Protein AF-A0A4R7CB76-F1 (afdb_monomer_lite)

Sequence (66 aa):
MDQSIRKALVERLTVDLETAGAAFGLGRSAAYRSKKDLGAVRIGGRWAVPTAPLRRKLGLVETEAA

Structure (mmCIF, N/CA/C/O backbone):
data_AF-A0A4R7CB76-F1
#
_entry.id   AF-A0A4R7CB76-F1
#
loop_
_atom_site.group_PDB
_atom_site.id
_atom_site.type_symbol
_atom_site.label_atom_id
_atom_site.label_alt_id
_atom_site.label_comp_id
_atom_site.label_asym_id
_atom_site.label_entity_id
_atom_site.label_seq_id
_atom_site.pdbx_PDB_ins_code
_atom_site.Cartn_x
_atom_site.Cartn_y
_atom_site.Cartn_z
_atom_site.occupancy
_atom_site.B_iso_or_equiv
_atom_site.auth_seq_id
_atom_site.auth_comp_id
_atom_site.auth_asym_id
_atom_site.auth_atom_id
_atom_site.pdbx_PDB_model_num
ATOM 1 N N . MET A 1 1 ? -3.490 6.730 10.209 1.00 63.16 1 MET A N 1
ATOM 2 C CA . MET A 1 1 ? -3.067 6.665 8.793 1.00 63.16 1 MET A CA 1
ATOM 3 C C . MET A 1 1 ? -3.129 8.067 8.223 1.00 63.16 1 MET A C 1
ATOM 5 O O . MET A 1 1 ? -4.149 8.719 8.412 1.00 63.16 1 MET A O 1
ATOM 9 N N . ASP A 1 2 ? -2.052 8.534 7.595 1.00 79.69 2 ASP A N 1
ATOM 10 C CA . ASP A 1 2 ? -2.002 9.852 6.949 1.00 79.69 2 ASP A CA 1
ATOM 11 C C . ASP A 1 2 ? -3.100 9.968 5.872 1.00 79.69 2 ASP A C 1
ATOM 13 O O . ASP A 1 2 ? -3.311 9.024 5.098 1.00 79.69 2 ASP A O 1
ATOM 17 N N . GLN A 1 3 ? -3.820 11.095 5.817 1.00 77.12 3 GLN A N 1
ATOM 18 C CA . GLN A 1 3 ? -4.878 11.304 4.816 1.00 77.12 3 GLN A CA 1
ATOM 19 C C . GLN A 1 3 ? -4.333 11.249 3.382 1.00 77.12 3 GLN A C 1
ATOM 21 O O . GLN A 1 3 ? -5.024 10.778 2.478 1.00 77.12 3 GLN A O 1
ATOM 26 N N . SER A 1 4 ? -3.078 11.645 3.179 1.00 78.50 4 SER A N 1
ATOM 27 C CA . SER A 1 4 ? -2.409 11.629 1.876 1.00 78.50 4 SER A CA 1
ATOM 28 C C . SER A 1 4 ? -2.225 10.201 1.359 1.00 78.50 4 SER A C 1
ATOM 30 O O . SER A 1 4 ? -2.455 9.921 0.182 1.00 78.50 4 SER A O 1
ATOM 32 N N . ILE A 1 5 ? -1.879 9.270 2.255 1.00 79.69 5 ILE A N 1
ATOM 33 C CA . ILE A 1 5 ? -1.740 7.843 1.931 1.00 79.69 5 ILE A CA 1
ATOM 34 C C . ILE A 1 5 ? -3.110 7.258 1.592 1.00 79.69 5 ILE A C 1
ATOM 36 O O . ILE A 1 5 ? -3.246 6.549 0.596 1.00 79.69 5 ILE A O 1
ATOM 40 N N . ARG A 1 6 ? -4.150 7.604 2.366 1.00 79.06 6 ARG A N 1
ATOM 41 C CA . ARG A 1 6 ? -5.522 7.162 2.079 1.00 79.06 6 ARG A CA 1
ATOM 42 C C . ARG A 1 6 ? -5.974 7.606 0.688 1.00 79.06 6 ARG A C 1
ATOM 44 O O . ARG A 1 6 ? -6.463 6.780 -0.075 1.00 79.06 6 ARG A O 1
ATOM 51 N N . LYS A 1 7 ? -5.756 8.878 0.343 1.00 82.56 7 LYS A N 1
ATOM 52 C CA . LYS A 1 7 ? -6.092 9.439 -0.971 1.00 82.56 7 LYS A CA 1
ATOM 53 C C . LYS A 1 7 ? -5.360 8.711 -2.104 1.00 82.56 7 LYS A C 1
ATOM 55 O O . LYS A 1 7 ? -5.992 8.277 -3.063 1.00 82.56 7 LYS A O 1
ATOM 60 N N . ALA A 1 8 ? -4.054 8.474 -1.952 1.00 80.81 8 ALA A N 1
ATOM 61 C CA . ALA A 1 8 ? -3.256 7.758 -2.948 1.00 80.81 8 ALA A CA 1
ATOM 62 C C . ALA A 1 8 ? -3.741 6.318 -3.196 1.00 80.81 8 ALA A C 1
ATOM 64 O O . ALA A 1 8 ? -3.698 5.846 -4.330 1.00 80.81 8 ALA A O 1
ATOM 65 N N . LEU A 1 9 ? -4.221 5.626 -2.158 1.00 78.44 9 LEU A N 1
ATOM 66 C CA . LEU A 1 9 ? -4.759 4.267 -2.280 1.00 78.44 9 LEU A CA 1
ATOM 67 C C . LEU A 1 9 ? -6.099 4.207 -3.024 1.00 78.44 9 LEU A C 1
ATOM 69 O O . LEU A 1 9 ? -6.409 3.174 -3.620 1.00 78.44 9 LEU A O 1
ATOM 73 N N . VAL A 1 10 ? -6.887 5.282 -2.973 1.00 81.00 10 VAL A N 1
ATOM 74 C CA . VAL A 1 10 ? -8.196 5.376 -3.634 1.00 81.00 10 VAL A CA 1
ATOM 75 C C . VAL A 1 10 ? -8.043 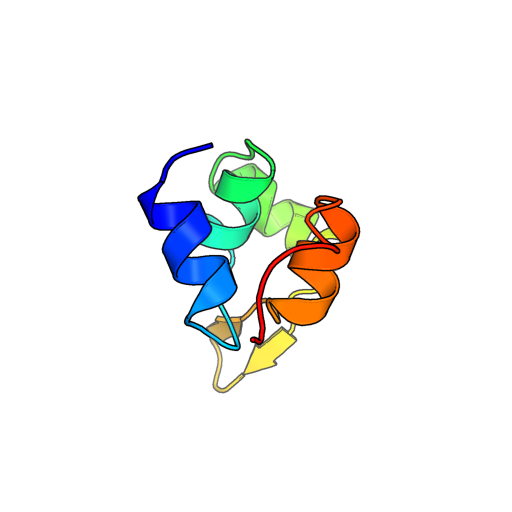5.824 -5.088 1.00 81.00 10 VAL A C 1
ATOM 77 O O . VAL A 1 10 ? -8.595 5.179 -5.974 1.00 81.00 10 VAL A O 1
ATOM 80 N N . GLU A 1 11 ? -7.253 6.871 -5.343 1.00 84.31 11 GLU A N 1
ATOM 81 C CA . GLU A 1 11 ? -7.131 7.496 -6.671 1.00 84.31 11 GLU A CA 1
ATOM 82 C C . GLU A 1 11 ? -6.204 6.741 -7.632 1.00 84.31 11 GLU A C 1
ATOM 84 O O . GLU A 1 11 ? -6.358 6.837 -8.849 1.00 84.31 11 GLU A O 1
ATOM 89 N N . ARG A 1 12 ? -5.213 5.998 -7.118 1.00 85.75 12 ARG A N 1
ATOM 90 C CA . ARG A 1 12 ? -4.220 5.306 -7.955 1.00 85.75 12 ARG A CA 1
ATOM 91 C C . ARG A 1 12 ? -4.496 3.810 -8.021 1.00 85.75 12 ARG A C 1
ATOM 93 O O . ARG A 1 12 ? -4.813 3.167 -7.023 1.00 85.75 12 ARG A O 1
ATOM 100 N N . LEU A 1 13 ? -4.283 3.220 -9.197 1.00 87.62 13 LEU A N 1
ATOM 101 C CA . LEU A 1 13 ? -4.354 1.764 -9.396 1.00 87.62 13 LEU A CA 1
ATOM 102 C C . LEU A 1 13 ? -3.156 1.031 -8.777 1.00 87.62 13 LEU A C 1
ATOM 104 O O . LEU A 1 13 ? -3.271 -0.113 -8.335 1.00 87.62 13 LEU A O 1
ATOM 108 N N . THR A 1 14 ? -2.008 1.703 -8.716 1.00 90.44 14 THR A N 1
ATOM 109 C CA . THR A 1 14 ? -0.769 1.182 -8.138 1.00 90.44 14 THR A CA 1
ATOM 110 C C . THR A 1 14 ? -0.077 2.247 -7.305 1.00 90.44 14 THR A C 1
ATOM 112 O O . THR A 1 14 ? -0.038 3.414 -7.698 1.00 90.44 14 THR A O 1
ATOM 115 N N . VAL A 1 15 ? 0.532 1.834 -6.200 1.00 92.38 15 VAL A N 1
ATOM 116 C CA . VAL A 1 15 ? 1.409 2.676 -5.377 1.00 92.38 15 VAL A CA 1
ATOM 117 C C . VAL A 1 15 ? 2.799 2.062 -5.289 1.00 92.38 15 VAL A C 1
ATOM 119 O O . VAL A 1 15 ? 2.987 0.888 -5.610 1.00 92.38 15 VAL A O 1
ATOM 122 N N . ASP A 1 16 ? 3.790 2.848 -4.885 1.00 92.62 16 ASP A N 1
ATOM 123 C CA . ASP A 1 16 ? 5.107 2.299 -4.590 1.00 92.62 16 ASP A CA 1
ATOM 124 C C . ASP A 1 16 ? 5.107 1.511 -3.270 1.00 92.62 16 ASP A C 1
ATOM 126 O O . ASP A 1 16 ? 4.149 1.484 -2.491 1.00 92.62 16 ASP A O 1
ATOM 130 N N . LEU A 1 17 ? 6.218 0.822 -3.046 1.00 91.69 17 LEU A N 1
ATOM 131 C CA . LEU A 1 17 ? 6.387 -0.079 -1.919 1.00 91.69 17 LEU A CA 1
ATOM 132 C C . LEU A 1 17 ? 6.495 0.657 -0.579 1.00 91.69 17 LEU A C 1
ATOM 134 O O . LEU A 1 17 ? 6.125 0.109 0.454 1.00 91.69 17 LEU A O 1
ATOM 138 N N . GLU A 1 18 ? 6.980 1.896 -0.601 1.00 91.81 18 GLU A N 1
ATOM 139 C CA . GLU A 1 18 ? 7.143 2.731 0.589 1.00 91.81 18 GLU A CA 1
ATOM 140 C C . GLU A 1 18 ? 5.788 3.260 1.061 1.00 91.81 18 GLU A C 1
ATOM 142 O O . GLU A 1 18 ? 5.460 3.127 2.235 1.00 91.81 18 GLU A O 1
ATOM 147 N N . THR A 1 19 ? 4.959 3.742 0.134 1.00 91.12 19 THR A N 1
ATOM 148 C CA . THR A 1 19 ? 3.573 4.162 0.373 1.00 91.12 19 THR A CA 1
ATOM 149 C C . THR A 1 19 ? 2.730 2.986 0.853 1.00 91.12 19 THR A C 1
ATOM 151 O O . THR A 1 19 ? 1.984 3.115 1.824 1.00 91.12 19 THR A O 1
ATOM 154 N N . ALA A 1 20 ? 2.871 1.818 0.212 1.00 90.00 20 ALA A N 1
ATOM 155 C CA . ALA A 1 20 ? 2.197 0.605 0.659 1.00 90.00 20 ALA A CA 1
ATOM 156 C C . ALA A 1 20 ? 2.640 0.216 2.073 1.00 90.00 20 ALA A C 1
ATOM 158 O O . ALA A 1 20 ? 1.795 -0.000 2.930 1.00 90.00 20 ALA A O 1
ATOM 159 N N . GLY A 1 21 ? 3.946 0.180 2.346 1.00 91.88 21 GLY A N 1
ATOM 160 C CA . GLY A 1 21 ? 4.474 -0.124 3.675 1.00 91.88 21 GLY A CA 1
ATOM 161 C C . GLY A 1 21 ? 3.987 0.849 4.745 1.00 91.88 21 GLY A C 1
ATOM 162 O O . GLY A 1 21 ? 3.528 0.415 5.799 1.00 91.88 21 GLY A O 1
ATOM 163 N N . ALA A 1 22 ? 3.995 2.148 4.450 1.00 91.00 22 ALA A N 1
ATOM 164 C CA . ALA A 1 22 ? 3.520 3.184 5.357 1.00 91.00 22 ALA A CA 1
ATOM 165 C C . ALA A 1 22 ? 2.027 3.029 5.696 1.00 91.00 22 ALA A C 1
ATOM 167 O O . ALA A 1 22 ? 1.632 3.286 6.832 1.00 91.00 22 ALA A O 1
ATOM 168 N N . ALA A 1 23 ? 1.204 2.535 4.762 1.00 88.94 23 ALA A N 1
ATOM 169 C CA . ALA A 1 23 ? -0.198 2.208 5.036 1.00 88.94 23 ALA A CA 1
ATOM 170 C C . ALA A 1 23 ? -0.357 1.099 6.097 1.00 88.94 23 ALA A C 1
ATOM 172 O O . ALA A 1 23 ? -1.326 1.116 6.851 1.00 88.94 23 ALA A O 1
ATOM 173 N N . PHE A 1 24 ? 0.616 0.189 6.206 1.00 86.81 24 PHE A N 1
ATOM 174 C CA . PHE A 1 24 ? 0.698 -0.835 7.259 1.00 86.81 24 PHE A CA 1
ATOM 175 C C . PHE A 1 24 ? 1.545 -0.401 8.469 1.00 86.81 24 PHE A C 1
ATOM 177 O O . PHE A 1 24 ? 1.849 -1.224 9.329 1.00 86.81 24 PHE A O 1
ATOM 184 N N . GLY A 1 25 ? 1.964 0.868 8.544 1.00 89.38 25 GLY A N 1
ATOM 185 C CA . GLY A 1 25 ? 2.838 1.365 9.613 1.00 89.38 25 GLY A CA 1
ATOM 186 C C . GLY A 1 25 ? 4.280 0.847 9.538 1.00 89.38 25 GLY A C 1
ATOM 187 O O . GLY A 1 25 ? 5.017 0.921 10.518 1.00 89.38 25 GLY A O 1
ATOM 188 N N . LEU A 1 26 ? 4.701 0.316 8.388 1.00 90.44 26 LEU A N 1
ATOM 189 C CA . LEU A 1 26 ? 6.053 -0.188 8.171 1.00 90.44 26 LEU A CA 1
ATOM 190 C C . LEU A 1 26 ? 6.983 0.936 7.708 1.00 90.44 26 LEU A C 1
ATOM 192 O O . LEU A 1 26 ? 6.675 1.678 6.776 1.00 90.44 26 LEU A O 1
ATOM 196 N N . GLY A 1 27 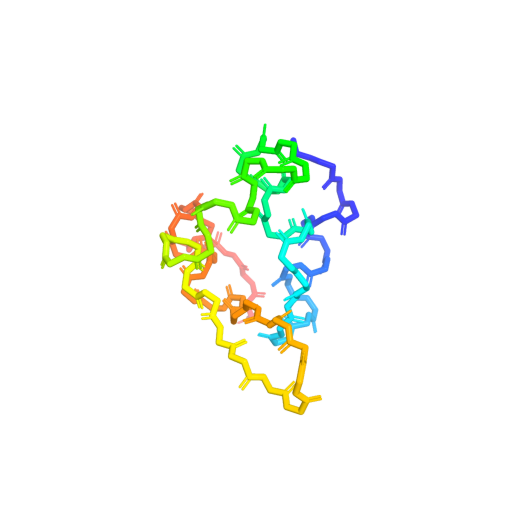? 8.175 1.005 8.301 1.00 91.25 27 GLY A N 1
ATOM 197 C CA . GLY A 1 27 ? 9.266 1.821 7.766 1.00 91.25 27 GLY A CA 1
ATOM 198 C C . GLY A 1 27 ? 9.810 1.261 6.444 1.00 91.25 27 GLY A C 1
ATOM 199 O O . GLY A 1 27 ? 9.634 0.080 6.134 1.00 91.25 27 GLY A O 1
ATOM 200 N N . ARG A 1 28 ? 10.546 2.086 5.688 1.00 91.00 28 ARG A N 1
ATOM 201 C CA . ARG A 1 28 ? 11.087 1.763 4.352 1.00 91.00 28 ARG A CA 1
ATOM 202 C C . ARG A 1 28 ? 11.724 0.372 4.264 1.00 91.00 28 ARG A C 1
ATOM 204 O O . ARG A 1 28 ? 11.306 -0.456 3.461 1.00 91.00 28 ARG A O 1
ATOM 211 N N . SER A 1 29 ? 12.701 0.075 5.118 1.00 93.44 29 SER A N 1
ATOM 212 C CA . SER A 1 29 ? 13.412 -1.211 5.086 1.00 93.44 29 SER A CA 1
ATOM 213 C C . SER A 1 29 ? 12.501 -2.403 5.387 1.00 93.44 29 SER A C 1
ATOM 215 O O . SER A 1 29 ? 12.661 -3.466 4.790 1.00 93.44 29 SER A O 1
ATOM 217 N N . ALA A 1 30 ? 11.533 -2.236 6.293 1.00 92.00 30 ALA A N 1
ATOM 218 C CA . ALA A 1 30 ? 10.558 -3.277 6.601 1.00 92.00 30 ALA A CA 1
ATOM 219 C C . ALA A 1 30 ? 9.617 -3.515 5.414 1.00 92.00 30 ALA A C 1
ATOM 221 O O . ALA A 1 30 ? 9.401 -4.665 5.043 1.00 92.00 30 ALA A O 1
ATOM 222 N N . ALA A 1 31 ? 9.172 -2.449 4.743 1.00 92.19 31 ALA A N 1
ATOM 223 C CA . ALA A 1 31 ? 8.358 -2.551 3.540 1.00 92.19 31 ALA A CA 1
ATOM 224 C C . ALA A 1 31 ? 9.061 -3.381 2.449 1.00 92.19 31 ALA A C 1
ATOM 226 O O . ALA A 1 31 ? 8.491 -4.350 1.952 1.00 92.19 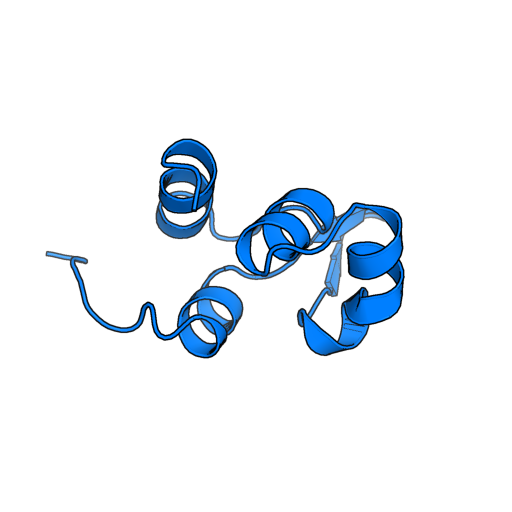31 ALA A O 1
ATOM 227 N N . TYR A 1 32 ? 10.330 -3.080 2.137 1.00 91.56 32 TYR A N 1
ATOM 228 C CA . TYR A 1 32 ? 11.107 -3.826 1.132 1.00 91.56 32 TYR A CA 1
ATOM 229 C C . TYR A 1 32 ? 11.328 -5.300 1.487 1.00 91.56 32 TYR A C 1
ATOM 231 O O . TYR A 1 32 ? 11.357 -6.143 0.583 1.00 91.56 32 TYR A O 1
ATOM 239 N N . ARG A 1 33 ? 11.451 -5.634 2.778 1.00 93.25 33 ARG A N 1
ATOM 240 C CA . ARG A 1 33 ? 11.504 -7.032 3.236 1.00 93.25 33 ARG A CA 1
ATOM 241 C C . ARG A 1 33 ? 10.158 -7.733 3.054 1.00 93.25 33 ARG A C 1
ATOM 243 O O . ARG A 1 33 ? 10.128 -8.850 2.548 1.00 93.25 33 ARG A O 1
ATOM 250 N N . SER A 1 34 ? 9.065 -7.037 3.346 1.00 91.94 34 SER A N 1
ATOM 251 C CA . SER A 1 34 ? 7.687 -7.527 3.229 1.00 91.94 34 SER A CA 1
ATOM 252 C C . SER A 1 34 ? 7.076 -7.342 1.834 1.00 91.94 34 SER A C 1
ATOM 254 O O . SER A 1 34 ? 5.863 -7.430 1.669 1.00 91.94 34 SER A O 1
ATOM 256 N N . LYS A 1 35 ? 7.886 -7.119 0.787 1.00 91.38 35 LYS A N 1
ATOM 257 C CA . LYS A 1 35 ? 7.402 -6.895 -0.592 1.00 91.38 35 LYS A CA 1
ATOM 258 C C . LYS A 1 35 ? 6.448 -7.984 -1.092 1.00 91.38 35 LYS A C 1
ATOM 260 O O . LYS A 1 35 ? 5.492 -7.686 -1.802 1.00 91.38 35 LYS A O 1
ATOM 265 N N . LYS A 1 36 ? 6.714 -9.243 -0.728 1.00 87.81 36 LYS A N 1
ATOM 266 C CA . LYS A 1 36 ? 5.883 -10.388 -1.118 1.00 87.81 36 LYS A CA 1
ATOM 267 C C . LYS A 1 36 ? 4.540 -10.345 -0.392 1.00 87.81 36 LYS A C 1
ATOM 269 O O . LYS A 1 36 ? 3.503 -10.498 -1.027 1.00 87.81 36 LYS A O 1
ATOM 274 N N . ASP A 1 37 ? 4.562 -10.038 0.900 1.00 89.00 37 ASP A N 1
ATOM 275 C CA . ASP A 1 37 ? 3.363 -9.948 1.736 1.00 89.00 37 ASP A CA 1
ATOM 276 C C . ASP A 1 37 ? 2.481 -8.765 1.331 1.00 89.00 37 ASP A C 1
ATOM 278 O O . ASP A 1 37 ? 1.256 -8.874 1.322 1.00 89.00 37 ASP A O 1
ATOM 282 N N . LEU A 1 38 ? 3.087 -7.657 0.900 1.00 87.19 38 LEU A N 1
ATOM 283 C CA . LEU A 1 38 ? 2.384 -6.499 0.346 1.00 87.19 38 LEU A CA 1
ATOM 284 C C . LEU A 1 38 ? 1.817 -6.755 -1.063 1.00 87.19 38 LEU A C 1
ATOM 286 O O . LEU A 1 38 ? 1.023 -5.956 -1.545 1.00 87.19 38 LEU A O 1
ATOM 290 N N . GLY A 1 39 ? 2.175 -7.865 -1.721 1.00 88.81 39 GLY A N 1
ATOM 291 C CA . GLY A 1 39 ? 1.719 -8.179 -3.078 1.00 88.81 39 GLY A CA 1
ATOM 292 C C . GLY A 1 39 ? 2.388 -7.323 -4.155 1.00 88.81 39 GLY A C 1
ATOM 293 O O . GLY A 1 39 ? 1.761 -6.990 -5.159 1.00 88.81 39 GLY A O 1
ATOM 294 N N . ALA A 1 40 ? 3.646 -6.929 -3.942 1.00 91.81 40 ALA A N 1
ATOM 295 C CA . ALA A 1 40 ? 4.384 -6.118 -4.897 1.00 91.81 40 ALA A CA 1
ATOM 296 C C . ALA A 1 40 ? 4.701 -6.894 -6.183 1.00 91.81 40 ALA A C 1
ATOM 298 O O . ALA A 1 40 ? 5.243 -8.001 -6.151 1.00 91.81 40 ALA A O 1
ATOM 299 N N . VAL A 1 41 ? 4.447 -6.255 -7.319 1.00 91.94 41 VAL A N 1
ATOM 300 C CA . VAL A 1 41 ? 4.808 -6.711 -8.661 1.00 91.94 41 VAL A CA 1
ATOM 301 C C . VAL A 1 41 ? 5.893 -5.811 -9.241 1.00 91.94 41 VAL A C 1
ATOM 303 O O . VAL A 1 41 ? 5.981 -4.624 -8.921 1.00 91.94 41 VAL A O 1
ATOM 306 N N . ARG A 1 42 ? 6.760 -6.371 -10.088 1.00 91.06 42 ARG A N 1
ATOM 307 C CA . ARG A 1 42 ? 7.820 -5.601 -10.745 1.00 91.06 42 ARG A CA 1
ATOM 308 C C . ARG A 1 42 ? 7.356 -5.179 -12.135 1.00 91.06 42 ARG A C 1
ATOM 310 O O . ARG A 1 42 ? 7.137 -6.029 -12.988 1.00 91.06 42 ARG A O 1
ATOM 317 N N . ILE A 1 43 ? 7.231 -3.873 -12.354 1.00 88.25 43 ILE A N 1
ATOM 318 C CA . ILE A 1 43 ? 6.787 -3.271 -13.616 1.00 88.25 43 ILE A CA 1
ATOM 319 C C . ILE A 1 43 ? 7.885 -2.317 -14.084 1.00 88.25 43 ILE A C 1
ATOM 321 O O . ILE A 1 43 ? 8.257 -1.396 -13.357 1.00 88.25 43 ILE A O 1
ATOM 325 N N . GLY A 1 44 ? 8.462 -2.564 -15.264 1.00 86.19 44 GLY A N 1
ATOM 326 C CA . GLY A 1 44 ? 9.495 -1.690 -15.842 1.00 86.19 44 GLY A CA 1
ATOM 327 C C . GLY A 1 44 ? 10.706 -1.454 -14.926 1.00 86.19 44 GLY A C 1
ATOM 328 O O . GLY A 1 44 ? 11.245 -0.354 -14.874 1.00 86.19 44 GLY A O 1
ATOM 329 N N . GLY A 1 45 ? 11.093 -2.455 -14.126 1.00 88.25 45 GLY A N 1
ATOM 330 C CA . GLY A 1 45 ? 12.210 -2.350 -13.179 1.00 88.25 45 GLY A CA 1
ATOM 331 C C . GLY A 1 45 ? 11.877 -1.705 -11.828 1.00 88.25 45 GLY A C 1
ATOM 332 O O . GLY A 1 45 ? 12.720 -1.745 -10.932 1.00 88.25 45 GLY A O 1
ATOM 333 N N . ARG A 1 46 ? 10.659 -1.185 -11.641 1.00 88.81 46 ARG A N 1
ATOM 334 C CA . ARG A 1 46 ? 10.179 -0.602 -10.380 1.00 88.81 46 ARG A CA 1
ATOM 335 C C . ARG A 1 46 ? 9.234 -1.560 -9.665 1.00 88.81 46 ARG A C 1
ATOM 337 O O . ARG A 1 46 ? 8.560 -2.368 -10.302 1.00 88.81 46 ARG A O 1
ATOM 344 N N . TRP A 1 47 ? 9.191 -1.480 -8.339 1.00 92.62 47 TRP A N 1
ATOM 345 C CA . TRP A 1 47 ? 8.211 -2.224 -7.556 1.00 92.62 47 TRP A CA 1
ATOM 346 C C . TRP A 1 47 ? 6.929 -1.411 -7.412 1.00 92.62 47 TRP A C 1
ATOM 348 O O . TRP A 1 47 ? 6.961 -0.288 -6.913 1.00 92.62 47 TRP A O 1
ATOM 358 N N . ALA A 1 48 ? 5.819 -1.999 -7.834 1.00 91.88 48 ALA A N 1
ATOM 359 C CA . ALA A 1 48 ? 4.489 -1.425 -7.748 1.00 91.88 48 ALA A CA 1
ATOM 360 C C . ALA A 1 48 ? 3.583 -2.371 -6.959 1.00 91.88 48 ALA A C 1
ATOM 362 O O . ALA A 1 48 ? 3.646 -3.588 -7.118 1.00 91.88 48 ALA A O 1
ATOM 363 N N . VAL A 1 49 ? 2.734 -1.818 -6.106 1.00 92.94 49 VAL A N 1
ATOM 364 C CA . VAL A 1 49 ? 1.767 -2.562 -5.304 1.00 92.94 49 VAL A CA 1
ATOM 365 C C . VAL A 1 49 ? 0.365 -2.214 -5.805 1.00 92.94 49 VAL A C 1
ATOM 367 O O . VAL A 1 49 ? -0.017 -1.040 -5.744 1.00 92.94 49 VAL A O 1
ATOM 370 N N . PRO A 1 50 ? -0.410 -3.185 -6.320 1.00 91.44 50 PRO A N 1
ATOM 371 C CA . PRO A 1 50 ? -1.775 -2.934 -6.768 1.00 91.44 50 PRO A CA 1
ATOM 372 C C . PRO A 1 50 ? -2.668 -2.536 -5.590 1.00 91.44 50 PRO A C 1
ATOM 374 O O . PRO A 1 50 ? -2.728 -3.232 -4.575 1.00 91.44 50 PRO A O 1
ATOM 377 N N . THR A 1 51 ? -3.394 -1.427 -5.712 1.00 89.44 51 THR A N 1
ATOM 378 C CA . THR A 1 51 ? -4.154 -0.872 -4.581 1.00 89.44 51 THR A CA 1
ATOM 379 C C . THR A 1 51 ? -5.417 -1.662 -4.261 1.00 89.44 51 THR A C 1
ATOM 381 O O . THR A 1 51 ? -5.866 -1.637 -3.121 1.00 89.44 51 THR A O 1
ATOM 384 N N . ALA A 1 52 ? -5.995 -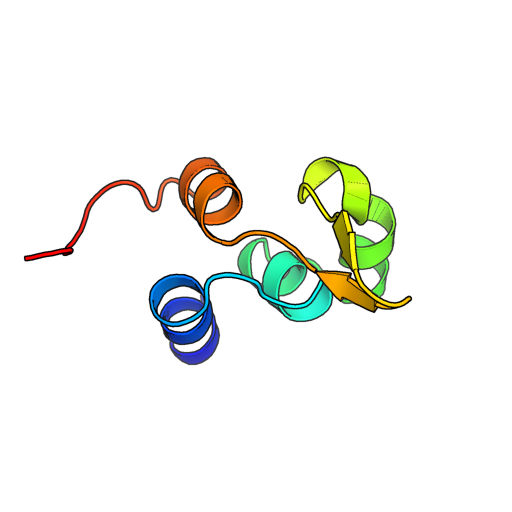2.388 -5.220 1.00 85.38 52 ALA A N 1
ATOM 385 C CA . ALA A 1 52 ? -7.182 -3.217 -4.993 1.00 85.38 52 ALA A CA 1
ATOM 386 C C . ALA A 1 52 ? -6.955 -4.343 -3.954 1.00 85.38 52 ALA A C 1
ATOM 388 O O . ALA A 1 52 ? -7.667 -4.367 -2.947 1.00 85.38 52 ALA A O 1
ATOM 389 N N . PRO A 1 53 ? -5.964 -5.250 -4.109 1.00 85.50 53 PRO A N 1
ATOM 390 C CA . PRO A 1 53 ? -5.662 -6.247 -3.080 1.00 85.50 53 PRO A CA 1
ATOM 391 C C . PRO A 1 53 ? -5.125 -5.612 -1.792 1.00 85.50 53 PRO A C 1
ATOM 393 O O . PRO A 1 53 ? -5.378 -6.134 -0.709 1.00 85.50 53 PRO A O 1
ATOM 396 N N . LEU A 1 54 ? -4.434 -4.471 -1.885 1.00 86.69 54 LEU A N 1
ATOM 397 C CA . LEU A 1 54 ? -3.914 -3.761 -0.718 1.00 86.69 54 LEU A CA 1
ATOM 398 C C . LEU A 1 54 ? -5.038 -3.217 0.177 1.00 86.69 54 LEU A C 1
ATOM 400 O O . LEU A 1 54 ? -5.025 -3.438 1.385 1.00 86.69 54 LEU A O 1
ATOM 404 N N . ARG A 1 55 ? -6.051 -2.580 -0.425 1.00 84.31 55 ARG A N 1
ATOM 405 C CA . ARG A 1 55 ? -7.260 -2.097 0.261 1.00 84.31 55 ARG A CA 1
ATOM 406 C 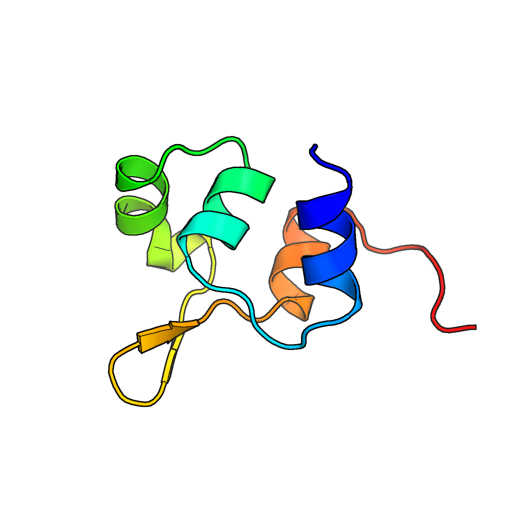C . ARG A 1 55 ? -8.010 -3.234 0.951 1.00 84.31 55 ARG A C 1
ATOM 408 O O . ARG A 1 55 ? -8.429 -3.069 2.091 1.00 84.31 55 ARG A O 1
ATOM 415 N N . ARG A 1 56 ? -8.102 -4.405 0.304 1.00 85.00 56 ARG A N 1
ATOM 416 C CA . ARG A 1 56 ? -8.688 -5.613 0.910 1.00 85.00 56 ARG A CA 1
ATOM 417 C C . ARG A 1 56 ? -7.941 -6.059 2.161 1.00 85.00 56 ARG A C 1
ATOM 419 O O . ARG A 1 56 ? -8.570 -6.298 3.183 1.00 85.00 56 ARG A O 1
ATOM 426 N N . LYS A 1 57 ? -6.608 -6.113 2.105 1.00 83.94 57 LYS A N 1
ATOM 427 C CA . LYS A 1 57 ? -5.774 -6.484 3.260 1.00 83.94 57 LYS A CA 1
ATOM 428 C C . LYS A 1 57 ? -5.851 -5.483 4.411 1.00 83.94 57 LYS A C 1
ATOM 430 O O . LYS A 1 57 ? -5.715 -5.881 5.559 1.00 83.94 57 LYS A O 1
ATOM 435 N N . LEU A 1 58 ? -6.071 -4.208 4.105 1.00 83.00 58 LEU A N 1
ATOM 436 C CA . LEU A 1 58 ? -6.247 -3.151 5.104 1.00 83.00 58 LEU A CA 1
ATOM 437 C C . LEU A 1 58 ? -7.670 -3.094 5.683 1.00 83.00 58 LEU A C 1
ATOM 439 O O . LEU A 1 58 ? -7.935 -2.242 6.524 1.00 83.00 58 LEU A O 1
ATOM 443 N N . GLY A 1 59 ? -8.592 -3.951 5.226 1.00 81.81 59 GLY A N 1
ATOM 444 C CA . GLY A 1 59 ? -9.992 -3.901 5.651 1.00 81.81 59 GLY A CA 1
ATOM 445 C C . GLY A 1 59 ? -10.733 -2.650 5.168 1.00 81.81 59 GLY A C 1
ATOM 446 O O . GLY A 1 59 ? -11.775 -2.312 5.708 1.00 81.81 59 GLY A O 1
ATOM 447 N N . LEU A 1 60 ? -10.222 -1.961 4.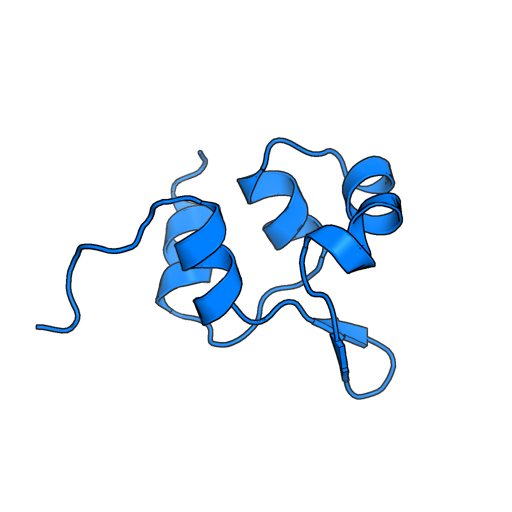141 1.00 75.75 60 LEU A N 1
ATOM 448 C CA . LEU A 1 60 ? -10.830 -0.753 3.562 1.00 75.75 60 LEU A CA 1
ATOM 449 C C . LEU A 1 60 ? -11.930 -1.086 2.535 1.00 75.75 60 LEU A C 1
ATOM 451 O O . LEU A 1 60 ? -12.251 -0.262 1.679 1.00 75.75 60 LEU A O 1
ATOM 455 N N . VAL A 1 61 ? -12.463 -2.311 2.564 1.00 63.72 61 VAL A N 1
ATOM 456 C CA . VAL A 1 61 ? -13.506 -2.779 1.641 1.00 63.72 61 VAL A CA 1
ATOM 457 C C . VAL A 1 61 ? -14.863 -2.329 2.159 1.00 63.72 61 VAL A C 1
ATOM 459 O O . VAL A 1 61 ? -15.600 -3.124 2.707 1.00 63.72 61 VAL A O 1
ATOM 462 N N . GLU A 1 62 ? -15.124 -1.036 2.040 1.00 55.84 62 GLU A N 1
ATOM 463 C CA . GLU A 1 62 ? -16.439 -0.397 1.923 1.00 55.84 62 GLU A CA 1
ATOM 464 C C . GLU A 1 62 ? -16.182 1.096 2.102 1.00 55.84 62 GLU A C 1
ATOM 466 O O . GLU A 1 62 ? -15.993 1.572 3.214 1.00 55.84 62 GLU A O 1
ATOM 471 N N . THR A 1 63 ? -16.017 1.826 1.000 1.00 46.88 63 THR A N 1
ATOM 472 C CA . THR A 1 63 ? -16.863 2.995 0.723 1.00 46.88 63 THR A CA 1
ATOM 473 C C . THR A 1 63 ? -16.490 3.604 -0.633 1.00 46.88 63 THR A C 1
ATOM 475 O O . THR A 1 63 ? -15.312 3.754 -0.963 1.00 46.88 63 THR A O 1
ATOM 478 N N . GLU A 1 64 ? -17.544 3.913 -1.386 1.00 44.47 64 GLU A N 1
ATOM 479 C CA . GLU A 1 64 ? -17.653 4.848 -2.514 1.00 44.47 64 GLU A CA 1
ATOM 480 C C . GLU A 1 64 ? -16.767 4.623 -3.747 1.00 44.47 64 GLU A C 1
ATOM 482 O O . GLU A 1 64 ? -15.785 5.315 -4.007 1.00 44.47 64 GLU A O 1
ATOM 487 N N . ALA A 1 65 ? -17.229 3.711 -4.602 1.00 36.94 65 ALA A N 1
ATOM 488 C CA . ALA A 1 65 ? -17.489 4.098 -5.985 1.00 36.94 65 ALA A CA 1
ATOM 489 C C . ALA A 1 65 ? -19.014 4.263 -6.116 1.00 36.94 65 ALA A C 1
ATOM 491 O O . ALA A 1 65 ? -19.716 3.293 -6.399 1.00 36.94 65 ALA A O 1
ATOM 492 N N . ALA A 1 66 ? -19.507 5.455 -5.779 1.00 33.34 66 ALA A N 1
ATOM 493 C CA . ALA A 1 66 ? -20.834 5.946 -6.139 1.00 33.34 66 ALA A CA 1
ATOM 494 C C . ALA A 1 66 ? -20.641 7.092 -7.136 1.00 33.34 66 ALA A C 1
ATOM 496 O O . ALA A 1 66 ? -19.671 7.862 -6.935 1.00 33.34 66 ALA A O 1
#

Foldseek 3Di:
DDVVLVVCLVPDQKDAQQSLCVLVVHHPVRSVVCLVVQVWDQDPNGTIRGSVVSCVVSVVPDDDPD

pLDDT: mean 83.55, std 13.17, range [33.34, 93.44]

Secondary structure (DSSP, 8-state):
--HHHHHHHHH-SEEEHHHHHHHTT--HHHHHHTTTTTT-EEETTEEEEEHHHHHHHTT---S---

Organism: NCBI:txid1339210

Radius of gyration: 11.33 Å; chains: 1; bounding box: 34×22×26 Å